Protein AF-H9FMH3-F1 (afdb_monomer_lite)

Secondary structure (DSSP, 8-state):
-------------------SHHHHHHHHHTT-TT-SS----PPPEEEEEEE--TTSPPEEEEEEEEESEEEEEEGGGTEEPPPB-----HHHHHHHHHHHHHS----S---SSHHHH-

pLDDT: mean 85.51, std 17.68, range [36.44, 98.69]

Foldseek 3Di:
DDDDDDDDPPPPPPPPPQVDPVSVVVVVVVPPPVPPPDDDDQDKDWDWDFDDDVPDDTDTDTAWIDRCFIWGQDPVRPDIDDTDHDDDDPVVVVVVVVCVVPHDDDPPDDDDDPVSVD

Sequence (118 aa):
RRKDKESDKEDGRESPSYDTPSQRVQFILGTEDDDEEHIPHDLFTEMDELCYRDGEEYEWKETARWLKFEEDVEDGGDRWSKPYVATLSLHSLFELRSCILNGTVMLDMRASTLDEIA

InterPro domains:
  IPR003020 Bicarbonate transporter, eukaryotic [PTHR11453] (36-118)
  IPR013769 Band 3 cytoplasmic domain [PF07565] (41-118)
  IPR016152 Phosphotransferase/anion transporter [G3DSA:3.40.930.10] (38-118)
  IPR016152 Phosphotransferase/anion transporter [SSF55804] (42-118)

Structure (mmCIF, N/CA/C/O backbone):
data_AF-H9FMH3-F1
#
_entry.id   AF-H9FMH3-F1
#
loop_
_atom_site.group_PDB
_atom_site.id
_atom_site.type_symbol
_atom_site.label_atom_id
_atom_site.label_alt_id
_atom_site.label_comp_id
_atom_site.label_asym_id
_atom_site.label_entity_id
_atom_site.label_seq_id
_atom_site.pdbx_PDB_ins_code
_atom_site.Cartn_x
_atom_site.Cartn_y
_atom_site.Cartn_z
_atom_site.occupancy
_atom_site.B_iso_or_equiv
_atom_site.auth_seq_id
_atom_site.auth_comp_id
_atom_site.auth_asym_id
_atom_site.auth_atom_id
_atom_site.pdbx_PDB_model_num
ATOM 1 N N . ARG A 1 1 ? 22.662 4.965 -65.684 1.00 41.94 1 ARG A N 1
ATOM 2 C CA . ARG A 1 1 ? 23.238 4.544 -64.382 1.00 41.94 1 ARG A CA 1
ATOM 3 C C . ARG A 1 1 ? 22.452 5.300 -63.307 1.00 41.94 1 ARG A C 1
ATOM 5 O O . ARG A 1 1 ? 22.782 6.443 -63.068 1.00 41.94 1 ARG A O 1
ATOM 12 N N . ARG A 1 2 ? 21.237 4.895 -62.905 1.00 45.50 2 ARG A N 1
ATOM 13 C CA . ARG A 1 2 ? 20.925 3.852 -61.900 1.00 45.50 2 ARG A CA 1
ATOM 14 C C . ARG A 1 2 ? 22.020 3.699 -60.844 1.00 45.50 2 ARG A C 1
ATOM 16 O O . ARG A 1 2 ? 23.033 3.079 -61.159 1.00 45.50 2 ARG A O 1
ATOM 23 N N . LYS A 1 3 ? 21.766 4.206 -59.634 1.00 42.53 3 LYS A N 1
ATOM 24 C CA . LYS A 1 3 ? 21.717 3.370 -58.428 1.00 42.53 3 LYS A CA 1
ATOM 25 C C . LYS A 1 3 ? 20.986 4.100 -57.291 1.00 42.53 3 LYS A C 1
ATOM 27 O O . LYS A 1 3 ? 21.480 5.103 -56.793 1.00 42.53 3 LYS A O 1
ATOM 32 N N . ASP A 1 4 ? 19.821 3.568 -56.942 1.00 47.16 4 ASP A N 1
ATOM 33 C CA . ASP A 1 4 ? 19.174 3.688 -55.636 1.00 47.16 4 ASP A CA 1
ATOM 34 C C . ASP A 1 4 ? 20.099 3.196 -54.510 1.00 47.16 4 ASP A C 1
ATOM 36 O O . ASP A 1 4 ? 20.878 2.260 -54.725 1.00 47.16 4 ASP A O 1
ATOM 40 N N . LYS A 1 5 ? 19.989 3.814 -53.330 1.00 45.19 5 LYS A N 1
ATOM 41 C CA . LYS A 1 5 ? 20.283 3.287 -51.980 1.00 45.19 5 LYS A CA 1
ATOM 42 C C . LYS A 1 5 ? 20.237 4.480 -51.024 1.00 45.19 5 LYS A C 1
ATOM 44 O O . LYS A 1 5 ? 20.856 5.491 -51.320 1.00 45.19 5 LYS A O 1
ATOM 49 N N . GLU A 1 6 ? 19.617 4.461 -49.865 1.00 36.44 6 GLU A N 1
ATOM 50 C CA . GLU A 1 6 ? 18.699 3.564 -49.170 1.00 36.44 6 GLU A CA 1
ATOM 51 C C . GLU A 1 6 ? 18.305 4.406 -47.946 1.00 36.44 6 GLU A C 1
ATOM 53 O O . GLU A 1 6 ? 19.099 5.210 -47.453 1.00 36.44 6 GLU A O 1
ATOM 58 N N . SER A 1 7 ? 17.057 4.311 -47.521 1.00 47.88 7 SER A N 1
ATOM 59 C CA . SER A 1 7 ? 16.534 5.031 -46.371 1.00 47.88 7 SER A CA 1
ATOM 60 C C . SER A 1 7 ? 17.101 4.455 -45.072 1.00 47.88 7 SER A C 1
ATOM 62 O O . SER A 1 7 ? 16.528 3.503 -44.550 1.00 47.88 7 SER A O 1
ATOM 64 N N . ASP A 1 8 ? 18.150 5.055 -44.521 1.00 39.19 8 ASP A N 1
ATOM 65 C CA . ASP A 1 8 ? 18.463 4.888 -43.101 1.00 39.19 8 ASP A CA 1
ATOM 66 C C . ASP A 1 8 ? 17.730 5.985 -42.331 1.00 39.19 8 ASP A C 1
ATOM 68 O O . ASP A 1 8 ? 18.220 7.093 -42.114 1.00 39.19 8 AS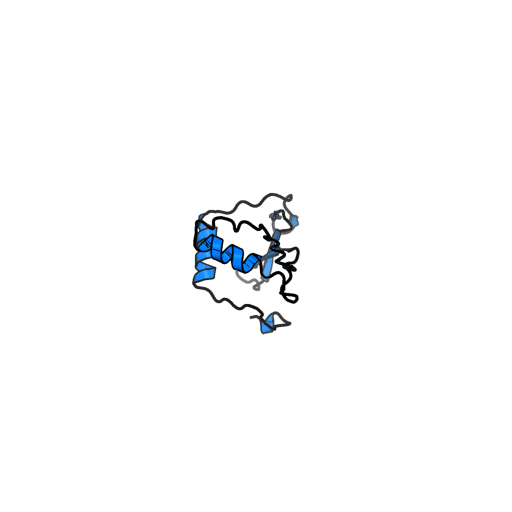P A O 1
ATOM 72 N N . LYS A 1 9 ? 16.482 5.678 -41.962 1.00 43.84 9 LYS A N 1
ATOM 73 C CA . LYS A 1 9 ? 15.878 6.303 -40.789 1.00 43.84 9 LYS A CA 1
ATOM 74 C C . LYS A 1 9 ? 16.669 5.777 -39.593 1.00 43.84 9 LYS A C 1
ATOM 76 O O . LYS A 1 9 ? 16.345 4.716 -39.071 1.00 43.84 9 LYS A O 1
ATOM 81 N N . GLU A 1 10 ? 17.717 6.494 -39.198 1.00 43.34 10 GLU A N 1
ATOM 82 C CA . GLU A 1 10 ? 18.199 6.422 -37.822 1.00 43.34 10 GLU A CA 1
ATOM 83 C C . GLU A 1 10 ? 17.024 6.847 -36.938 1.00 43.34 10 GLU A C 1
ATOM 85 O O . GLU A 1 10 ? 16.709 8.032 -36.812 1.00 43.34 10 GLU A O 1
ATOM 90 N N . ASP A 1 11 ? 16.314 5.866 -36.382 1.00 45.12 11 ASP A N 1
ATOM 91 C CA . ASP A 1 11 ? 15.464 6.089 -35.222 1.00 45.12 11 ASP A CA 1
ATOM 92 C C . ASP A 1 11 ? 16.424 6.404 -34.070 1.00 45.12 11 ASP A C 1
ATOM 94 O O . ASP A 1 11 ? 16.930 5.518 -33.383 1.00 45.12 11 ASP A O 1
ATOM 98 N N . GLY A 1 12 ? 16.788 7.685 -33.969 1.00 48.69 12 GLY A N 1
ATOM 99 C CA . GLY A 1 12 ? 17.704 8.263 -32.990 1.00 48.69 12 GLY A CA 1
ATOM 100 C C . GLY A 1 12 ? 17.129 8.255 -31.577 1.00 48.69 12 GLY A C 1
ATOM 101 O O . GLY A 1 12 ? 17.133 9.276 -30.894 1.00 48.69 12 GLY A O 1
ATOM 102 N N . ARG A 1 13 ? 16.632 7.104 -31.124 1.00 50.56 13 ARG A N 1
ATOM 103 C CA . ARG A 1 13 ? 16.444 6.830 -29.706 1.00 50.56 13 ARG A CA 1
ATOM 104 C C . ARG A 1 13 ? 17.809 6.432 -29.166 1.00 50.56 13 ARG A C 1
ATOM 106 O O . ARG A 1 13 ? 18.140 5.250 -29.097 1.00 50.56 13 ARG A O 1
ATOM 113 N N . GLU A 1 14 ? 18.630 7.429 -28.838 1.00 49.72 14 GLU A N 1
ATOM 114 C CA . GLU A 1 14 ? 19.778 7.214 -27.957 1.00 49.72 14 GLU A CA 1
ATOM 115 C C . GLU A 1 14 ? 19.271 6.422 -26.750 1.00 49.72 14 GLU A C 1
ATOM 117 O O . GLU A 1 14 ? 18.441 6.906 -25.980 1.00 49.72 14 GLU A O 1
ATOM 122 N N . SER A 1 15 ? 19.696 5.164 -26.632 1.00 54.72 15 SER A N 1
ATOM 123 C CA . SER A 1 15 ? 19.395 4.377 -25.445 1.00 54.72 15 SER A CA 1
ATOM 124 C C . SER A 1 15 ? 20.086 5.071 -24.266 1.00 54.72 15 SER A C 1
ATOM 126 O O . SER A 1 15 ? 21.299 5.287 -24.355 1.00 54.72 15 SER A O 1
ATOM 128 N N . PRO A 1 16 ? 19.366 5.449 -23.193 1.00 60.22 16 PRO A N 1
ATOM 129 C CA . PRO A 1 16 ? 19.975 5.963 -21.973 1.00 60.22 16 PRO A CA 1
ATOM 130 C C . PRO A 1 16 ? 21.187 5.116 -21.569 1.00 60.22 16 PRO A C 1
ATOM 132 O O . PRO A 1 16 ? 21.143 3.887 -21.682 1.00 60.22 16 PRO A O 1
ATOM 135 N N . SER A 1 17 ? 22.270 5.729 -21.074 1.00 67.19 17 SER A N 1
ATOM 136 C CA . SER A 1 17 ? 23.330 4.938 -20.444 1.00 67.19 17 SER A CA 1
ATOM 137 C C . SER A 1 17 ? 22.754 4.317 -19.168 1.00 67.19 17 SER A C 1
ATOM 139 O O . SER A 1 17 ? 22.590 4.962 -18.136 1.00 67.19 17 SER A O 1
ATOM 141 N N . TYR A 1 18 ? 22.325 3.057 -19.254 1.00 65.50 18 TYR A N 1
ATOM 142 C CA . TYR A 1 18 ? 21.875 2.312 -18.083 1.00 65.50 18 TYR A CA 1
ATOM 143 C C . TYR A 1 18 ? 23.111 1.948 -17.266 1.00 65.50 18 TYR A C 1
ATOM 145 O O . TYR A 1 18 ? 23.736 0.905 -17.483 1.00 65.50 18 TYR A O 1
ATOM 153 N N . ASP A 1 19 ? 23.478 2.840 -16.352 1.00 76.50 19 ASP A N 1
ATOM 154 C CA . ASP A 1 19 ? 24.723 2.754 -15.590 1.00 76.50 19 ASP A CA 1
ATOM 155 C C . ASP A 1 19 ? 24.715 1.595 -14.577 1.00 76.50 19 ASP A C 1
ATOM 157 O O . ASP A 1 19 ? 25.770 1.159 -14.114 1.00 76.50 19 ASP A O 1
ATOM 161 N N . THR A 1 20 ? 23.541 1.026 -14.270 1.00 90.38 20 THR A N 1
ATOM 162 C CA . THR A 1 20 ? 23.405 -0.138 -13.382 1.00 90.38 20 THR A CA 1
ATOM 163 C C . THR A 1 20 ? 22.570 -1.272 -13.991 1.00 90.38 20 THR A C 1
ATOM 165 O O . THR A 1 20 ? 21.614 -1.019 -14.733 1.00 90.38 20 THR A O 1
ATOM 168 N N . PRO A 1 21 ? 22.856 -2.545 -13.644 1.00 90.06 21 PRO A N 1
ATOM 169 C CA . PRO A 1 21 ? 22.020 -3.676 -14.050 1.00 90.06 21 PRO A CA 1
ATOM 170 C C . PRO A 1 21 ? 20.540 -3.517 -13.669 1.00 90.06 21 PRO A C 1
ATOM 172 O O . PRO A 1 21 ? 19.672 -3.888 -14.452 1.00 90.06 21 PRO A O 1
ATOM 175 N N . SER A 1 22 ? 20.241 -2.916 -12.513 1.00 89.69 22 SER A N 1
ATOM 176 C CA . SER A 1 22 ? 18.867 -2.658 -12.060 1.00 89.69 22 SER A CA 1
ATOM 177 C C . SER A 1 22 ? 18.114 -1.677 -12.960 1.00 89.69 22 SER A C 1
ATOM 179 O O . SER A 1 22 ? 16.964 -1.933 -13.301 1.00 89.69 22 SER A O 1
ATOM 181 N N . GLN A 1 23 ? 18.763 -0.595 -13.406 1.00 88.94 23 GLN A N 1
ATOM 182 C CA . GLN A 1 23 ? 18.150 0.357 -14.344 1.00 88.94 23 GLN A CA 1
ATOM 183 C C . GLN A 1 23 ? 17.894 -0.282 -15.710 1.00 88.94 23 GLN A C 1
ATOM 185 O O . GLN A 1 23 ? 16.901 0.025 -16.363 1.00 88.94 23 GLN A O 1
ATOM 190 N N . ARG A 1 24 ? 18.771 -1.199 -16.135 1.00 89.00 24 ARG A N 1
ATOM 191 C CA . ARG A 1 24 ? 18.593 -1.924 -17.394 1.00 89.00 24 ARG A CA 1
ATOM 192 C C . ARG A 1 24 ? 17.362 -2.831 -17.358 1.00 89.00 24 ARG A C 1
ATOM 194 O O . ARG A 1 24 ? 16.604 -2.841 -18.317 1.00 89.00 24 ARG A O 1
ATOM 201 N N . VAL A 1 25 ? 17.152 -3.562 -16.261 1.00 90.62 25 VAL A N 1
ATOM 202 C CA . VAL A 1 25 ? 15.946 -4.391 -16.079 1.00 90.62 25 VAL A CA 1
ATOM 203 C C . VAL A 1 25 ? 14.692 -3.520 -16.052 1.00 90.62 25 VAL A C 1
ATOM 205 O O . VAL A 1 25 ? 13.734 -3.828 -16.748 1.00 90.62 25 VAL A O 1
ATOM 208 N N . GLN A 1 26 ? 14.722 -2.405 -15.316 1.00 87.75 26 GLN A N 1
ATOM 209 C CA . GLN A 1 26 ? 13.600 -1.465 -15.264 1.00 87.75 26 GLN A CA 1
ATOM 210 C C . GLN A 1 26 ? 13.216 -0.943 -16.653 1.00 87.75 26 GLN A C 1
ATOM 212 O O . GLN A 1 26 ? 12.036 -0.823 -16.957 1.00 87.75 26 GLN A O 1
ATOM 217 N N . PHE A 1 27 ? 14.204 -0.647 -17.499 1.00 87.38 27 PHE A N 1
ATOM 218 C CA . PHE A 1 27 ? 13.935 -0.208 -18.862 1.00 87.38 27 PHE A CA 1
ATOM 219 C C . PHE A 1 27 ? 13.273 -1.290 -19.711 1.00 87.38 27 PHE A C 1
ATOM 221 O O . PHE A 1 27 ? 12.301 -0.999 -20.397 1.00 87.38 27 PHE A O 1
ATOM 228 N N . ILE A 1 28 ? 13.780 -2.524 -19.649 1.00 87.56 28 ILE A N 1
ATOM 229 C CA . ILE A 1 28 ? 13.201 -3.642 -20.403 1.00 87.56 28 ILE A CA 1
ATOM 230 C C . ILE A 1 28 ? 11.722 -3.800 -20.029 1.00 87.56 28 ILE A C 1
ATOM 232 O O . ILE A 1 28 ? 10.881 -3.769 -20.915 1.00 87.56 28 ILE A O 1
ATOM 236 N N . LEU A 1 29 ? 11.404 -3.831 -18.730 1.00 87.62 29 LEU A N 1
ATOM 237 C CA . LEU A 1 29 ? 10.024 -3.955 -18.241 1.00 87.62 29 LEU A CA 1
ATOM 238 C C . LEU A 1 29 ? 9.129 -2.760 -18.609 1.00 87.62 29 LEU A C 1
ATOM 240 O O . LEU A 1 29 ? 7.929 -2.916 -18.772 1.00 87.62 29 LEU A O 1
ATOM 244 N N . GLY A 1 30 ? 9.690 -1.553 -18.711 1.00 79.75 30 GLY A N 1
ATOM 245 C CA . GLY A 1 30 ? 8.930 -0.333 -19.003 1.00 79.75 30 GLY A CA 1
ATOM 246 C C . GLY A 1 30 ? 8.721 -0.034 -20.490 1.00 79.75 30 GLY A C 1
ATOM 247 O O . GLY A 1 30 ? 8.205 1.035 -20.797 1.00 79.75 30 GLY A O 1
ATOM 248 N N . THR A 1 31 ? 9.176 -0.905 -21.397 1.00 76.62 31 THR A N 1
ATOM 249 C CA . THR A 1 31 ? 9.084 -0.707 -22.860 1.00 76.62 31 THR A CA 1
ATOM 250 C C . THR A 1 31 ? 8.289 -1.790 -23.583 1.00 76.62 31 THR A C 1
ATOM 252 O O . THR A 1 31 ? 8.233 -1.789 -24.813 1.00 76.62 31 THR A O 1
ATOM 255 N N . GLU A 1 32 ? 7.657 -2.703 -22.843 1.00 68.88 32 GLU A N 1
ATOM 256 C CA . GLU A 1 32 ? 6.739 -3.710 -23.383 1.00 68.88 32 GLU A CA 1
ATOM 257 C C . GLU A 1 32 ? 5.377 -3.060 -23.708 1.00 68.88 32 GLU A C 1
ATOM 259 O O . GLU A 1 32 ? 4.349 -3.386 -23.129 1.00 68.88 32 GLU A O 1
ATOM 264 N N . ASP A 1 33 ? 5.381 -2.101 -24.643 1.00 64.06 33 ASP A N 1
ATOM 265 C CA . ASP A 1 33 ? 4.204 -1.317 -25.065 1.00 64.06 33 ASP A CA 1
ATOM 266 C C . ASP A 1 33 ? 3.164 -2.149 -25.854 1.00 64.06 33 ASP A C 1
ATOM 268 O O . ASP A 1 33 ? 2.070 -1.661 -26.139 1.00 64.06 33 ASP A O 1
ATOM 272 N N . ASP A 1 34 ? 3.504 -3.389 -26.222 1.00 69.31 34 ASP A N 1
ATOM 273 C CA . ASP A 1 34 ? 2.659 -4.301 -27.006 1.00 69.31 34 ASP A 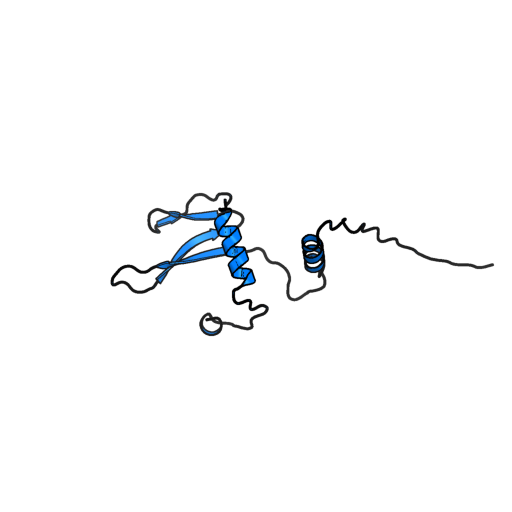CA 1
ATOM 274 C C . ASP A 1 34 ? 1.792 -5.231 -26.125 1.00 69.31 34 ASP A C 1
ATOM 276 O O . ASP A 1 34 ? 1.062 -6.075 -26.652 1.00 69.31 34 ASP A O 1
ATOM 280 N N . ASP A 1 35 ? 1.865 -5.111 -24.794 1.00 81.25 35 ASP A N 1
ATOM 281 C CA . ASP A 1 35 ? 1.022 -5.888 -23.884 1.00 81.25 35 ASP A CA 1
ATOM 282 C C . ASP A 1 35 ? -0.380 -5.269 -23.758 1.00 81.25 35 ASP A C 1
ATOM 284 O O . ASP A 1 35 ? -0.644 -4.383 -22.942 1.00 81.25 35 ASP A O 1
ATOM 288 N N . GLU A 1 36 ? -1.298 -5.738 -24.605 1.00 82.88 36 GLU A N 1
ATOM 289 C CA . GLU A 1 36 ? -2.695 -5.291 -24.609 1.00 82.88 36 GLU A CA 1
ATOM 290 C C . GLU A 1 36 ? -3.484 -5.743 -23.361 1.00 82.88 36 GLU A C 1
ATOM 292 O O . GLU A 1 36 ? -4.555 -5.191 -23.093 1.00 82.88 36 GLU A O 1
ATOM 297 N N . GLU A 1 37 ? -2.988 -6.731 -22.602 1.00 85.12 37 GLU A N 1
ATOM 298 C CA . GLU A 1 37 ? -3.647 -7.267 -21.401 1.00 85.12 37 GLU A CA 1
ATOM 299 C C . GLU A 1 37 ? -3.182 -6.545 -20.123 1.00 85.12 37 GLU A C 1
ATOM 301 O O . GLU A 1 37 ? -4.006 -6.258 -19.253 1.00 85.12 37 GLU A O 1
ATOM 306 N N . HIS A 1 38 ? -1.902 -6.167 -20.028 1.00 88.62 38 HIS A N 1
ATOM 307 C CA . HIS A 1 38 ? -1.290 -5.618 -18.808 1.00 88.62 38 HIS A CA 1
ATOM 308 C C . HIS A 1 38 ? -1.052 -4.101 -18.866 1.00 88.62 38 HIS A C 1
ATOM 310 O O . HIS A 1 38 ? 0.032 -3.594 -18.565 1.00 88.62 38 HIS A O 1
ATOM 316 N N . ILE A 1 39 ? -2.097 -3.345 -19.207 1.00 89.62 39 ILE A N 1
ATOM 317 C CA . ILE A 1 39 ? -2.047 -1.877 -19.236 1.00 89.62 39 ILE A CA 1
ATOM 318 C C . ILE A 1 39 ? -2.100 -1.319 -17.798 1.00 89.62 39 ILE A C 1
ATOM 320 O O . ILE A 1 39 ? -3.031 -1.633 -17.054 1.00 89.62 39 ILE A O 1
ATOM 324 N N . PRO A 1 40 ? -1.162 -0.444 -17.380 1.00 90.38 40 PRO A N 1
ATOM 325 C CA . PRO A 1 40 ? -1.212 0.172 -16.056 1.00 90.38 40 PRO A CA 1
ATOM 326 C C . PRO A 1 40 ? -2.470 1.027 -15.846 1.00 90.38 40 PRO A C 1
ATOM 328 O O . PRO A 1 40 ? -2.852 1.826 -16.704 1.00 90.38 40 PRO A O 1
ATOM 331 N N . HIS A 1 41 ? -3.068 0.926 -14.658 1.00 92.88 41 HIS A N 1
ATOM 332 C CA . HIS A 1 41 ? -4.235 1.711 -14.253 1.00 92.88 41 HIS A CA 1
ATOM 333 C C . HIS A 1 41 ? -3.898 2.688 -13.120 1.00 92.88 41 HIS A C 1
ATOM 335 O O . HIS A 1 41 ? -2.953 2.482 -12.357 1.00 92.88 41 HIS A O 1
ATOM 341 N N . ASP A 1 42 ? -4.699 3.748 -12.980 1.00 96.44 42 ASP A N 1
ATOM 342 C CA . ASP A 1 42 ? -4.677 4.551 -11.759 1.00 96.44 42 ASP A CA 1
ATOM 343 C C . ASP A 1 42 ? -5.124 3.695 -10.568 1.00 96.44 42 ASP A C 1
ATOM 345 O O . ASP A 1 42 ? -6.123 2.978 -10.638 1.00 96.44 42 ASP A O 1
ATOM 349 N N . LEU A 1 43 ? -4.377 3.791 -9.470 1.00 97.19 43 LEU A N 1
ATOM 350 C CA . LEU A 1 43 ? -4.597 2.989 -8.274 1.00 97.19 43 LEU A CA 1
ATOM 351 C C . LEU A 1 43 ? -5.266 3.811 -7.174 1.00 97.19 43 LEU A C 1
ATOM 353 O O . LEU A 1 43 ? -4.835 4.923 -6.855 1.00 97.19 43 LEU A O 1
ATOM 357 N N . PHE A 1 44 ? -6.283 3.204 -6.576 1.00 98.12 44 PHE A N 1
ATOM 358 C CA . PHE A 1 44 ? -6.683 3.446 -5.198 1.00 98.12 44 PHE A CA 1
ATOM 359 C C . PHE A 1 44 ? -6.072 2.327 -4.351 1.00 98.12 44 PHE A C 1
ATOM 361 O O . PHE A 1 44 ? -6.080 1.167 -4.767 1.00 98.12 44 PHE A O 1
ATOM 368 N N . THR A 1 45 ? -5.504 2.666 -3.201 1.00 98.50 45 THR A N 1
ATOM 369 C CA . THR A 1 45 ? -4.917 1.685 -2.281 1.00 98.50 45 THR A CA 1
ATOM 370 C C . THR A 1 45 ? -5.516 1.881 -0.901 1.00 98.50 45 THR A C 1
ATOM 372 O O . THR A 1 45 ? -5.562 3.006 -0.417 1.00 98.50 45 THR A O 1
ATOM 375 N N . GLU A 1 46 ? -5.949 0.791 -0.285 1.00 98.38 46 GLU A N 1
ATOM 376 C CA . GLU A 1 46 ? -6.533 0.731 1.054 1.00 98.38 46 GLU A CA 1
ATOM 377 C C . GLU 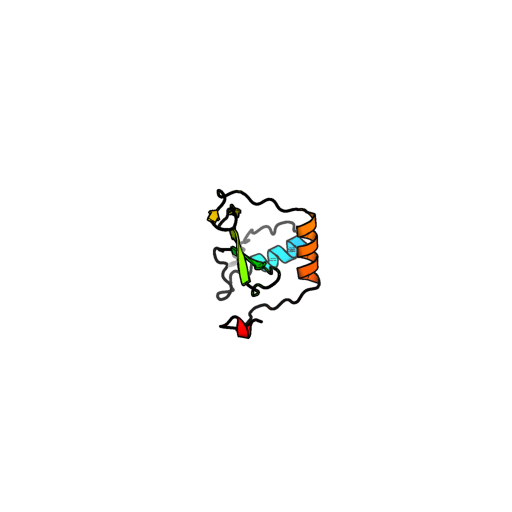A 1 46 ? -5.665 -0.191 1.910 1.00 98.38 46 GLU A C 1
ATOM 379 O O . GLU A 1 46 ? -5.141 -1.192 1.409 1.00 98.38 46 GLU A O 1
ATOM 384 N N . MET A 1 47 ? -5.458 0.177 3.170 1.00 97.88 47 MET A N 1
ATOM 385 C CA . MET A 1 47 ? -4.723 -0.622 4.140 1.00 97.88 47 MET A CA 1
ATOM 386 C C . MET A 1 47 ? -5.657 -1.004 5.278 1.00 97.88 47 MET A C 1
ATOM 388 O O . MET A 1 47 ? -6.132 -0.137 6.011 1.00 97.88 47 MET A O 1
ATOM 392 N N . ASP A 1 48 ? -5.846 -2.312 5.430 1.00 96.25 48 ASP A N 1
ATOM 393 C CA . ASP A 1 48 ? -6.580 -2.909 6.535 1.00 96.25 48 ASP A CA 1
ATOM 394 C C . ASP A 1 48 ? -5.627 -3.601 7.508 1.00 96.25 48 ASP A C 1
ATOM 396 O O . ASP A 1 48 ? -4.693 -4.305 7.110 1.00 96.25 48 ASP A O 1
ATOM 400 N N . GLU A 1 49 ? -5.914 -3.475 8.799 1.00 95.06 49 GLU A N 1
ATOM 401 C CA . GLU A 1 49 ? -5.222 -4.198 9.860 1.00 95.06 49 GLU A CA 1
ATOM 402 C C . GLU A 1 49 ? -6.188 -5.118 10.609 1.00 95.06 49 GLU A C 1
ATOM 404 O O . GLU A 1 49 ? -7.289 -4.726 11.010 1.00 95.06 49 GLU A O 1
ATOM 409 N N . LEU A 1 50 ? -5.763 -6.367 10.825 1.00 93.12 50 LEU A N 1
ATOM 410 C CA . LEU A 1 50 ? -6.536 -7.341 11.587 1.00 93.12 50 LEU A CA 1
ATOM 411 C C . LEU A 1 50 ? -6.461 -7.006 13.081 1.00 93.12 50 LEU A C 1
ATOM 413 O O . LEU A 1 50 ? -5.418 -7.163 13.721 1.00 93.12 50 LEU A O 1
ATOM 417 N N . CYS A 1 51 ? -7.581 -6.574 13.649 1.00 86.25 51 CYS A N 1
ATOM 418 C CA . CYS A 1 51 ? -7.685 -6.208 15.053 1.00 86.25 51 CYS A CA 1
ATOM 419 C C . CYS A 1 51 ? -8.200 -7.376 15.904 1.00 86.25 51 CYS A C 1
ATOM 421 O O . CYS A 1 51 ? -9.123 -8.092 15.518 1.00 86.25 51 CYS A O 1
ATOM 423 N N . TYR A 1 52 ? -7.634 -7.521 17.105 1.00 82.38 52 TYR A N 1
ATOM 424 C CA . TYR A 1 52 ? -8.129 -8.424 18.145 1.00 82.38 52 TYR A CA 1
ATOM 425 C C . TYR A 1 52 ? -8.074 -7.728 19.510 1.00 82.38 52 TYR A C 1
ATOM 427 O O . TYR A 1 52 ? -7.012 -7.270 19.937 1.00 82.38 52 TYR A O 1
ATOM 435 N N . ARG A 1 53 ? -9.214 -7.656 20.205 1.00 74.00 53 ARG A N 1
ATOM 436 C CA . ARG A 1 53 ? -9.291 -7.299 21.631 1.00 74.00 53 ARG A CA 1
ATOM 437 C C . ARG A 1 53 ? -9.786 -8.507 22.409 1.00 74.00 53 ARG A C 1
ATOM 439 O O . ARG A 1 53 ? -10.616 -9.259 21.913 1.00 74.00 53 ARG A O 1
ATOM 446 N N . ASP A 1 54 ? -9.279 -8.684 23.626 1.00 73.06 54 ASP A N 1
ATOM 447 C CA . ASP A 1 54 ? -9.600 -9.837 24.471 1.00 73.06 54 ASP A CA 1
ATOM 448 C C . ASP A 1 54 ? -11.118 -10.062 24.594 1.00 73.06 54 ASP A C 1
ATOM 450 O O . ASP A 1 54 ? -11.820 -9.310 25.271 1.00 73.06 54 ASP A O 1
ATOM 454 N N . GLY A 1 55 ? -11.604 -11.133 23.957 1.00 70.69 55 GLY A N 1
ATOM 455 C CA . GLY A 1 55 ? -13.011 -11.542 23.973 1.00 70.69 55 GLY A CA 1
ATOM 456 C C . GLY A 1 55 ? -13.869 -11.050 22.800 1.00 70.69 55 GLY A C 1
ATOM 457 O O . GLY A 1 55 ? -15.049 -11.395 22.769 1.00 70.69 55 GLY A O 1
ATOM 458 N N . GLU A 1 56 ? -13.311 -10.294 21.851 1.00 76.19 56 GLU A N 1
ATOM 459 C CA . GLU A 1 56 ? -13.979 -9.872 20.610 1.00 76.19 56 GLU A CA 1
ATOM 460 C C . GLU A 1 56 ? -13.603 -10.780 19.423 1.00 76.19 56 GLU A C 1
ATOM 462 O O . GLU A 1 56 ? -12.605 -11.507 19.455 1.00 76.19 56 GLU A O 1
ATOM 467 N N . GLU A 1 57 ? -14.435 -10.771 18.378 1.00 83.81 57 GLU A N 1
ATOM 468 C CA . GLU A 1 57 ? -14.147 -11.468 17.121 1.00 83.81 57 GLU A CA 1
ATOM 469 C C . GLU A 1 57 ? -13.024 -10.757 16.349 1.00 83.81 57 GLU A C 1
ATOM 471 O O . GLU A 1 57 ? -12.817 -9.552 16.486 1.00 83.81 57 GLU A O 1
ATOM 476 N N . TYR A 1 58 ? -12.282 -11.517 15.539 1.00 89.50 58 TYR A N 1
ATOM 477 C CA . TYR A 1 58 ? -11.291 -10.948 14.631 1.00 89.50 58 TYR A CA 1
ATOM 478 C C . TYR A 1 58 ? -11.996 -10.148 13.539 1.00 89.50 58 TYR A C 1
ATOM 480 O O . TYR A 1 58 ? -12.818 -10.699 12.806 1.00 89.50 58 TYR A O 1
ATOM 488 N N . GLU A 1 59 ? -11.633 -8.878 13.398 1.00 91.38 59 GLU A N 1
ATOM 489 C CA . GLU A 1 59 ? -12.172 -8.014 12.352 1.00 91.38 59 GLU A CA 1
ATOM 490 C C . GLU A 1 59 ? -11.061 -7.220 11.664 1.00 91.38 59 GLU A C 1
ATOM 492 O O . GLU A 1 59 ? -10.129 -6.727 12.308 1.00 91.38 59 GLU A O 1
ATOM 497 N N . TRP A 1 60 ? -11.156 -7.121 10.339 1.00 93.31 60 TRP A N 1
ATOM 498 C CA . TRP A 1 60 ? -10.330 -6.220 9.544 1.00 93.31 60 TRP A CA 1
ATOM 499 C C . TRP A 1 60 ? -10.863 -4.802 9.697 1.00 93.31 60 TRP A C 1
ATOM 501 O O . TRP A 1 60 ? -12.070 -4.577 9.583 1.00 93.31 60 TRP A O 1
ATOM 511 N N . LYS A 1 61 ? -9.965 -3.862 9.984 1.00 92.81 61 LYS A N 1
ATOM 512 C CA . LYS A 1 61 ? -10.291 -2.440 10.072 1.00 92.81 61 LYS A CA 1
ATOM 513 C C . LYS A 1 61 ? -9.422 -1.659 9.118 1.00 92.81 61 LYS A C 1
ATOM 515 O O . LYS A 1 61 ? -8.201 -1.769 9.204 1.00 92.81 61 LYS A O 1
ATOM 520 N N . GLU A 1 62 ? -10.063 -0.823 8.318 1.00 95.75 62 GLU A N 1
ATOM 521 C CA . GLU A 1 62 ? -9.384 0.185 7.515 1.00 95.75 62 GLU A CA 1
ATOM 522 C C . GLU A 1 62 ? -8.605 1.123 8.448 1.00 95.75 62 GLU A C 1
ATOM 524 O O . GLU A 1 62 ? -9.147 1.629 9.439 1.00 95.75 62 GLU A O 1
ATOM 529 N N . THR A 1 63 ? -7.318 1.323 8.160 1.00 96.62 63 THR A N 1
ATOM 530 C CA . THR A 1 63 ? -6.434 2.212 8.929 1.00 96.62 63 THR A CA 1
ATOM 531 C C . THR A 1 63 ? -5.870 3.353 8.093 1.00 96.62 63 THR A C 1
ATOM 533 O O . THR A 1 63 ? -5.620 4.425 8.648 1.00 96.62 63 THR A O 1
ATOM 536 N N . ALA A 1 64 ? -5.728 3.175 6.776 1.00 98.19 64 ALA A N 1
ATOM 537 C CA . ALA A 1 64 ? -5.253 4.217 5.868 1.00 98.19 64 ALA A CA 1
ATOM 538 C C . ALA A 1 64 ? -5.679 3.980 4.412 1.00 98.19 64 ALA A C 1
ATOM 540 O O . ALA A 1 64 ? -5.978 2.854 4.007 1.00 98.19 64 ALA A O 1
ATOM 541 N N . ARG A 1 65 ? -5.641 5.040 3.596 1.00 98.44 65 ARG A N 1
ATOM 542 C CA . ARG A 1 65 ? -5.901 4.969 2.151 1.00 98.44 65 ARG A CA 1
ATOM 543 C C . ARG A 1 65 ? -5.067 5.959 1.341 1.00 98.44 65 ARG A C 1
ATOM 545 O O . ARG A 1 65 ? -4.705 7.034 1.819 1.00 98.44 65 ARG A O 1
ATOM 552 N N . TRP A 1 66 ? -4.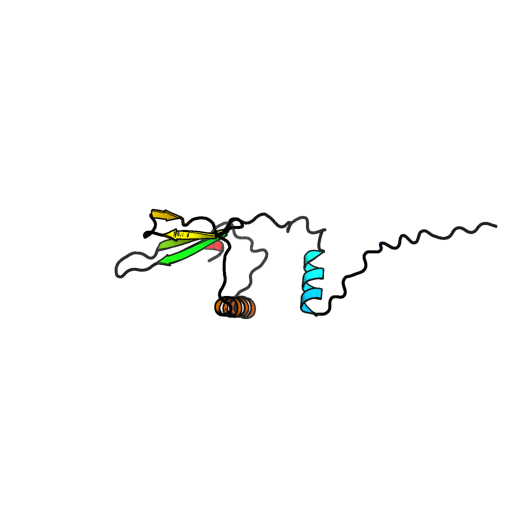829 5.627 0.071 1.00 98.62 66 TRP A N 1
ATOM 553 C CA . TRP A 1 66 ? -4.054 6.437 -0.865 1.00 98.62 66 TRP A CA 1
ATOM 554 C C . TRP A 1 66 ? -4.781 6.672 -2.188 1.00 98.62 66 TRP A C 1
ATOM 556 O O . TRP A 1 66 ? -5.166 5.742 -2.900 1.00 98.62 66 TRP A O 1
ATOM 566 N N . LEU A 1 67 ? -4.848 7.949 -2.570 1.00 97.62 67 LEU A N 1
ATOM 567 C CA . LEU A 1 67 ? -5.122 8.401 -3.934 1.00 97.62 67 LEU A CA 1
ATOM 568 C C . LEU A 1 67 ? -4.191 9.573 -4.258 1.00 97.62 67 LEU A C 1
ATOM 570 O O . LEU A 1 67 ? -4.544 10.743 -4.102 1.00 97.62 67 LEU A O 1
ATOM 574 N N . LYS A 1 68 ? -2.958 9.243 -4.663 1.00 97.12 68 LYS A N 1
ATOM 575 C CA . LYS A 1 68 ? -1.784 10.143 -4.761 1.00 97.12 68 LYS A CA 1
ATOM 576 C C . LYS A 1 68 ? -1.333 10.750 -3.415 1.00 97.12 68 LYS A C 1
ATOM 578 O O . LYS A 1 68 ? -0.132 10.890 -3.208 1.00 97.12 68 LYS A O 1
ATOM 583 N N . PHE A 1 69 ? -2.265 11.078 -2.525 1.00 98.44 69 PHE A N 1
ATOM 584 C CA . PHE A 1 69 ? -2.056 11.500 -1.140 1.00 98.44 69 PHE A CA 1
ATOM 585 C C . PHE A 1 69 ? -2.547 10.423 -0.174 1.00 98.44 69 PHE A C 1
ATOM 587 O O . PHE A 1 69 ? -3.425 9.643 -0.538 1.00 98.44 69 PHE A O 1
ATOM 594 N N . GLU A 1 70 ? -1.980 10.421 1.026 1.00 98.69 70 GLU A N 1
ATOM 595 C CA . GLU A 1 70 ? -2.321 9.551 2.152 1.00 98.69 70 GLU A CA 1
ATOM 596 C C . GLU A 1 70 ? -3.351 10.221 3.058 1.00 98.69 70 GLU A C 1
ATOM 598 O O . GLU A 1 70 ? -3.255 11.424 3.321 1.00 98.69 70 GLU A O 1
ATOM 603 N N . GLU A 1 71 ? -4.316 9.442 3.531 1.00 98.56 71 GLU A N 1
ATOM 604 C CA . GLU A 1 71 ? -5.229 9.788 4.617 1.00 98.56 71 GLU A CA 1
ATOM 605 C C . GLU A 1 71 ? -5.265 8.616 5.603 1.00 98.56 71 GLU A C 1
ATOM 607 O O . GLU A 1 71 ? -5.351 7.464 5.182 1.00 98.56 71 GLU A O 1
ATOM 612 N N . ASP A 1 72 ? -5.246 8.920 6.899 1.00 98.12 72 ASP A N 1
ATOM 613 C CA . ASP A 1 72 ? -5.266 7.931 7.982 1.00 98.12 72 ASP A CA 1
ATOM 614 C C . ASP A 1 72 ? -6.572 8.014 8.758 1.00 98.12 72 ASP A C 1
ATOM 616 O O . ASP A 1 72 ? -7.167 9.093 8.888 1.00 98.12 72 ASP A O 1
ATOM 620 N N . VAL A 1 73 ? -6.975 6.890 9.338 1.00 96.75 73 VAL A N 1
ATOM 621 C CA . VAL A 1 73 ? -8.063 6.846 10.307 1.00 96.75 73 VAL A CA 1
ATOM 622 C C . VAL A 1 73 ? -7.583 7.407 11.651 1.00 96.75 73 VAL A C 1
ATOM 624 O O . VAL A 1 73 ? -6.655 6.909 12.284 1.00 96.75 73 VAL A O 1
ATOM 627 N N . GLU A 1 74 ? -8.259 8.452 12.116 1.00 92.56 74 GLU A N 1
ATOM 628 C CA . GLU A 1 74 ? -8.043 9.139 13.387 1.00 92.56 74 GLU A CA 1
ATOM 629 C C . GLU A 1 74 ? -9.239 8.932 14.337 1.00 92.56 74 GLU A C 1
ATOM 631 O O . GLU A 1 74 ? -10.258 8.327 13.994 1.00 92.56 74 GLU A O 1
ATOM 636 N N . ASP A 1 75 ? -9.115 9.451 15.564 1.00 85.69 75 ASP A N 1
ATOM 637 C CA . ASP A 1 75 ? -10.200 9.548 16.552 1.00 85.69 75 ASP A CA 1
ATOM 638 C C . ASP A 1 75 ? -10.952 8.220 16.813 1.00 85.69 75 ASP A C 1
ATOM 640 O O . ASP A 1 75 ? -12.134 8.207 17.139 1.00 85.69 75 ASP A O 1
ATOM 644 N N . GLY A 1 76 ? -10.255 7.082 16.705 1.00 77.94 76 GLY A N 1
ATOM 645 C CA . GLY A 1 76 ? -10.820 5.758 16.982 1.00 77.94 76 GLY A CA 1
ATOM 646 C C . GLY A 1 76 ? -11.738 5.196 15.892 1.00 77.94 76 GLY A C 1
ATOM 647 O O . GLY A 1 76 ? -12.472 4.255 16.185 1.00 77.94 76 GLY A O 1
ATOM 648 N N . GLY A 1 77 ? -11.690 5.736 14.668 1.00 81.31 77 GLY A N 1
ATOM 649 C CA . GLY A 1 77 ? -12.499 5.264 13.534 1.00 81.31 77 GLY A CA 1
ATOM 650 C C . GLY A 1 77 ? -13.437 6.313 12.944 1.00 81.31 77 GLY A C 1
ATOM 651 O O . GLY A 1 77 ? -13.972 6.118 11.858 1.00 81.31 77 GLY A O 1
ATOM 652 N N . ASP A 1 78 ? -13.640 7.432 13.639 1.00 86.50 78 ASP A N 1
ATOM 653 C CA . ASP A 1 78 ? -14.712 8.377 13.308 1.00 86.50 78 ASP A CA 1
ATOM 654 C C . ASP A 1 78 ? -14.276 9.493 12.351 1.00 86.50 78 ASP A C 1
ATOM 656 O O . ASP A 1 78 ? -15.079 10.359 11.978 1.00 86.50 78 ASP A O 1
ATOM 660 N N . ARG A 1 79 ? -12.998 9.521 11.962 1.00 95.56 79 ARG A N 1
ATOM 661 C CA . ARG A 1 79 ? -12.448 10.634 11.199 1.00 95.56 79 ARG A CA 1
ATOM 662 C C . ARG A 1 79 ? -11.277 10.234 10.315 1.00 95.56 79 ARG A C 1
ATOM 664 O O . ARG A 1 79 ? -10.414 9.482 10.730 1.00 95.56 79 ARG A O 1
ATOM 671 N N . TRP A 1 80 ? -11.217 10.844 9.135 1.00 97.81 80 TRP A N 1
ATOM 672 C CA . TRP A 1 80 ? -10.032 10.847 8.282 1.00 97.81 80 TRP A CA 1
ATOM 673 C C . TRP A 1 80 ? -9.142 12.059 8.572 1.00 97.81 80 TRP A C 1
ATOM 675 O O . TRP A 1 80 ? -9.643 13.180 8.773 1.00 97.81 80 TRP A O 1
ATOM 685 N N . SER A 1 81 ? -7.828 11.845 8.552 1.00 98.06 81 SER A N 1
ATOM 686 C CA . SER A 1 81 ? -6.838 12.919 8.540 1.00 98.06 81 SER A CA 1
ATOM 687 C C . SER A 1 81 ? -6.976 13.778 7.269 1.00 98.06 81 SER A C 1
ATOM 689 O O . SER A 1 81 ? -7.755 13.490 6.359 1.00 98.06 81 SER A O 1
ATOM 691 N N . LYS A 1 82 ? -6.271 14.915 7.207 1.00 97.94 82 LYS A N 1
ATOM 692 C CA . LYS A 1 82 ? -6.209 15.693 5.957 1.00 97.94 82 LYS A CA 1
ATOM 693 C C . LYS A 1 82 ? -5.234 15.015 4.997 1.00 97.94 82 LYS A C 1
ATOM 695 O O . LYS A 1 82 ? -4.167 14.636 5.469 1.00 97.94 82 LYS A O 1
ATOM 700 N N . PRO A 1 83 ? -5.501 15.005 3.680 1.00 98.19 83 PRO A N 1
ATOM 701 C CA . PRO A 1 83 ? -4.605 14.384 2.717 1.00 98.19 83 PRO A CA 1
ATOM 702 C C . PRO A 1 83 ? -3.204 14.992 2.794 1.00 98.19 83 PRO A C 1
ATOM 704 O O . PRO A 1 83 ? -3.046 16.220 2.788 1.00 98.19 83 PRO A O 1
ATOM 707 N N . TYR A 1 84 ? -2.189 14.135 2.845 1.00 98.56 84 TYR A N 1
ATOM 708 C CA . TYR A 1 84 ? -0.790 14.542 2.932 1.00 98.56 84 TYR A CA 1
ATOM 709 C C . TYR A 1 84 ? 0.125 13.676 2.061 1.00 98.56 84 TYR A C 1
ATOM 711 O O . TYR A 1 84 ? -0.280 12.674 1.476 1.00 98.56 84 TYR A O 1
ATOM 719 N N . VAL A 1 85 ? 1.372 14.122 1.890 1.00 98.62 85 VAL A N 1
ATOM 720 C CA . VAL A 1 85 ? 2.383 13.353 1.155 1.00 98.62 85 VAL A CA 1
ATOM 721 C C . VAL A 1 85 ? 3.030 12.365 2.116 1.00 98.62 85 VAL A C 1
ATOM 723 O O . VAL A 1 85 ? 3.680 12.788 3.073 1.00 98.62 85 VAL A O 1
ATOM 726 N N . ALA A 1 86 ? 2.871 11.077 1.820 1.00 97.88 86 ALA A N 1
ATOM 727 C CA . ALA A 1 86 ? 3.431 9.967 2.576 1.00 97.88 86 ALA A CA 1
ATOM 728 C C . ALA A 1 86 ? 4.930 10.138 2.861 1.00 97.88 86 ALA A C 1
ATOM 730 O O . ALA A 1 86 ? 5.715 10.504 1.977 1.00 97.88 86 ALA A O 1
ATOM 731 N N . THR A 1 87 ? 5.353 9.788 4.074 1.00 98.12 87 THR A N 1
ATOM 732 C CA . THR A 1 87 ? 6.772 9.608 4.400 1.00 98.12 87 THR A CA 1
ATOM 733 C C . THR A 1 87 ? 6.991 8.214 4.952 1.00 98.12 87 THR A C 1
ATOM 735 O O . THR A 1 87 ? 6.365 7.833 5.934 1.00 98.12 87 THR A O 1
ATOM 738 N N . LEU A 1 88 ? 7.914 7.469 4.350 1.00 98.19 88 LEU A N 1
ATOM 739 C CA . LEU A 1 88 ? 8.207 6.097 4.749 1.00 98.19 88 LEU A CA 1
ATOM 740 C C . LEU A 1 88 ? 9.496 6.028 5.562 1.00 98.19 88 LEU A C 1
ATOM 742 O O . LEU A 1 88 ? 10.483 6.709 5.266 1.00 98.19 88 LEU A O 1
ATOM 746 N N . SER A 1 89 ? 9.511 5.154 6.566 1.00 98.25 89 SER A N 1
ATOM 747 C CA . SER A 1 89 ? 10.746 4.835 7.271 1.00 98.25 89 SER A CA 1
ATOM 748 C C . SER A 1 89 ? 11.685 4.034 6.358 1.00 98.25 89 SER A C 1
ATOM 750 O O . SER A 1 89 ? 11.260 3.142 5.625 1.00 98.25 89 SER A O 1
ATOM 752 N N . LEU A 1 90 ? 12.993 4.302 6.421 1.00 98.31 90 LEU A N 1
ATOM 753 C CA . LEU A 1 90 ? 13.967 3.504 5.665 1.00 98.31 90 LEU A CA 1
ATOM 754 C C . LEU A 1 90 ? 13.987 2.036 6.130 1.00 98.31 90 LEU A C 1
ATOM 756 O O . LEU A 1 90 ? 14.261 1.136 5.341 1.00 98.31 90 LEU A O 1
ATOM 760 N N . HIS A 1 91 ? 13.688 1.799 7.408 1.00 98.38 91 HIS A N 1
ATOM 761 C CA . HIS A 1 91 ? 13.624 0.459 7.980 1.00 98.38 91 HIS A CA 1
ATOM 762 C C . HIS A 1 91 ? 12.520 -0.380 7.326 1.00 98.38 91 HIS A C 1
ATOM 764 O O . HIS A 1 91 ? 12.821 -1.445 6.790 1.00 98.38 91 HIS A O 1
ATOM 770 N N . SER A 1 92 ? 11.293 0.148 7.266 1.00 98.12 92 SER A N 1
ATOM 771 C CA . SER A 1 92 ? 10.158 -0.541 6.643 1.00 98.12 92 SER A CA 1
ATOM 772 C C . SER A 1 92 ? 10.375 -0.797 5.148 1.00 98.12 92 SER A C 1
ATOM 774 O O . SER A 1 92 ? 9.973 -1.841 4.643 1.00 98.12 92 SER A O 1
ATOM 776 N N . LEU A 1 93 ? 11.092 0.080 4.430 1.00 98.44 93 LEU A N 1
ATOM 777 C CA . LEU A 1 93 ? 11.476 -0.173 3.032 1.00 98.44 93 LEU A CA 1
ATOM 778 C C . LEU A 1 93 ? 12.435 -1.368 2.878 1.00 98.44 93 LEU A C 1
ATOM 780 O O . LEU A 1 93 ? 12.330 -2.126 1.910 1.00 98.44 93 LEU A O 1
ATOM 784 N N . PHE A 1 94 ? 13.368 -1.568 3.815 1.00 98.31 94 PHE A N 1
ATOM 785 C CA . PHE A 1 94 ? 14.234 -2.751 3.797 1.00 98.31 94 PHE A CA 1
ATOM 786 C C . PHE A 1 94 ? 13.480 -4.032 4.149 1.00 98.31 94 PHE A C 1
ATOM 788 O O . PHE A 1 94 ? 13.756 -5.075 3.551 1.00 98.31 94 PHE A O 1
ATOM 795 N N . GLU A 1 95 ? 12.523 -3.958 5.070 1.00 98.50 95 GLU A N 1
ATOM 796 C CA . GLU A 1 95 ? 11.646 -5.083 5.390 1.00 98.50 95 GLU A CA 1
ATOM 797 C C . GLU A 1 95 ? 10.765 -5.451 4.196 1.00 98.50 95 GLU A C 1
ATOM 799 O O . GLU A 1 95 ? 10.765 -6.612 3.798 1.00 98.50 95 GLU A O 1
ATOM 804 N N . LEU A 1 96 ? 10.140 -4.474 3.526 1.00 98.25 96 LEU A N 1
ATOM 805 C CA . LEU A 1 96 ? 9.368 -4.701 2.300 1.00 98.25 96 LEU A CA 1
ATOM 806 C C . LEU A 1 96 ? 10.212 -5.386 1.218 1.00 98.25 96 LEU A C 1
ATOM 808 O O . LEU A 1 96 ? 9.783 -6.372 0.618 1.00 98.25 96 LEU A O 1
ATOM 812 N N . ARG A 1 97 ? 11.450 -4.922 1.000 1.00 97.81 97 ARG A N 1
ATOM 813 C CA . ARG A 1 97 ? 12.385 -5.588 0.081 1.00 97.81 97 ARG A CA 1
ATOM 814 C C . ARG A 1 97 ? 12.637 -7.040 0.491 1.00 97.81 97 ARG A C 1
ATOM 816 O O . ARG A 1 97 ? 12.708 -7.909 -0.374 1.00 97.81 97 ARG A O 1
ATOM 823 N N . SER A 1 98 ? 12.806 -7.307 1.784 1.00 98.25 98 SER A N 1
ATOM 824 C CA . SER A 1 98 ? 12.982 -8.667 2.300 1.00 98.25 98 SER A CA 1
ATOM 825 C C . SER A 1 98 ? 11.739 -9.531 2.068 1.00 98.25 98 SER A C 1
ATOM 827 O O . SER A 1 98 ? 11.879 -10.679 1.647 1.00 98.25 98 SER A O 1
ATOM 829 N N . CYS A 1 99 ? 10.538 -8.979 2.269 1.00 98.31 99 CYS A N 1
ATOM 830 C CA . CYS A 1 99 ? 9.270 -9.656 2.002 1.00 98.31 99 CYS A CA 1
ATOM 831 C C . CYS A 1 99 ? 9.134 -10.037 0.525 1.00 98.31 99 CYS A C 1
ATOM 833 O O . CYS A 1 99 ? 8.787 -11.172 0.231 1.00 98.31 99 CYS A O 1
ATOM 835 N N . ILE A 1 100 ? 9.486 -9.148 -0.407 1.00 97.56 100 ILE A N 1
ATOM 836 C CA . ILE A 1 100 ? 9.437 -9.451 -1.849 1.00 97.56 100 ILE A CA 1
ATOM 837 C C . ILE A 1 100 ? 10.462 -10.532 -2.234 1.00 97.56 100 ILE A C 1
ATOM 839 O O . ILE A 1 100 ? 10.190 -11.367 -3.089 1.00 97.56 100 ILE A O 1
ATOM 843 N N . LEU A 1 101 ? 11.647 -10.534 -1.613 1.00 97.75 101 LEU A N 1
ATOM 844 C CA . LEU A 1 101 ? 12.707 -11.499 -1.934 1.00 97.75 101 LEU A CA 1
ATOM 845 C C . LEU A 1 101 ? 12.455 -12.905 -1.386 1.00 97.75 101 LEU A C 1
ATOM 847 O O . LEU A 1 101 ? 12.915 -13.874 -1.986 1.00 97.75 101 LEU A O 1
ATOM 851 N N . ASN A 1 102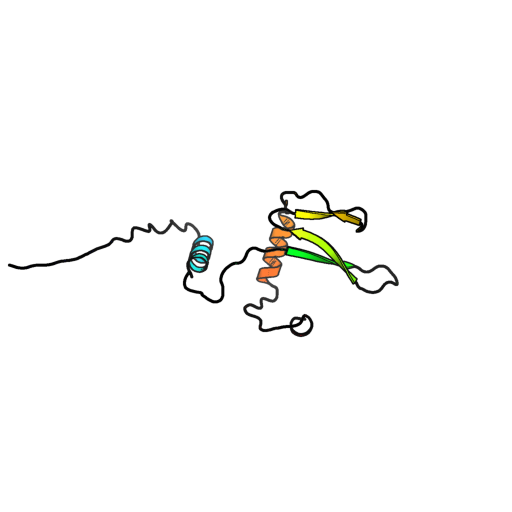 ? 11.804 -13.009 -0.227 1.00 98.06 102 ASN A N 1
ATOM 852 C CA . ASN A 1 102 ? 11.668 -14.270 0.507 1.00 98.06 102 ASN A CA 1
ATOM 853 C C . ASN A 1 102 ? 10.217 -14.754 0.632 1.00 98.06 102 ASN A C 1
ATOM 855 O O . ASN A 1 102 ? 9.991 -15.873 1.089 1.00 98.06 102 ASN A O 1
ATOM 859 N N . GLY A 1 103 ? 9.245 -13.911 0.291 1.00 97.25 103 GLY A N 1
ATOM 860 C CA . GLY A 1 103 ? 7.823 -14.220 0.347 1.00 97.25 103 GLY A CA 1
ATOM 861 C C . GLY A 1 103 ? 7.313 -14.928 -0.904 1.00 97.25 103 GLY A C 1
ATOM 862 O O . GLY A 1 103 ? 8.037 -15.166 -1.872 1.00 97.25 103 GLY A O 1
ATOM 863 N N . THR A 1 104 ? 6.028 -15.263 -0.874 1.00 97.69 104 THR A N 1
ATOM 864 C CA . THR A 1 104 ? 5.317 -15.851 -2.011 1.00 97.69 104 THR A CA 1
ATOM 865 C C . THR A 1 104 ? 4.995 -14.769 -3.043 1.00 97.69 104 THR A C 1
ATOM 867 O O . THR A 1 104 ? 4.420 -13.742 -2.696 1.00 97.69 104 THR A O 1
ATOM 870 N N . VAL A 1 105 ? 5.321 -15.016 -4.315 1.00 97.38 105 VAL A N 1
ATOM 871 C CA . VAL A 1 105 ? 4.960 -14.145 -5.445 1.00 97.38 105 VAL A CA 1
ATOM 872 C C . VAL A 1 105 ? 4.078 -14.936 -6.407 1.00 97.38 105 VAL A C 1
ATOM 874 O O . VAL A 1 105 ? 4.521 -15.932 -6.976 1.00 97.38 105 VAL A O 1
ATO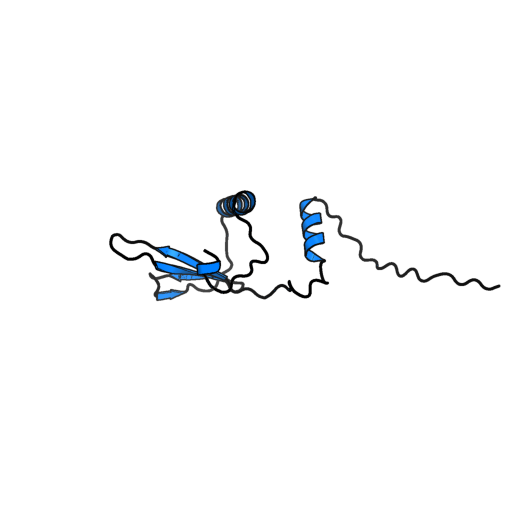M 877 N N . MET A 1 106 ? 2.832 -14.496 -6.579 1.00 97.38 106 MET A N 1
ATOM 878 C CA . MET A 1 106 ? 1.868 -15.062 -7.526 1.00 97.38 106 MET A CA 1
ATOM 879 C C . MET A 1 106 ? 1.391 -13.945 -8.456 1.00 97.38 106 MET A C 1
ATOM 881 O O . MET A 1 106 ? 0.674 -13.050 -8.020 1.00 97.38 106 MET A O 1
ATOM 885 N N . LEU A 1 107 ? 1.828 -13.986 -9.715 1.00 95.88 107 LEU A N 1
ATOM 886 C CA . LEU A 1 107 ? 1.417 -13.055 -10.772 1.00 95.88 107 LEU A CA 1
ATOM 887 C C . LEU A 1 107 ? 0.351 -13.722 -11.651 1.00 95.88 107 LEU A C 1
ATOM 889 O O . LEU A 1 107 ? 0.298 -14.951 -11.721 1.00 95.88 107 LEU A O 1
ATOM 893 N N . ASP A 1 108 ? -0.502 -12.916 -12.279 1.00 94.69 108 ASP A N 1
ATOM 894 C CA . ASP A 1 108 ? -1.562 -13.347 -13.206 1.00 94.69 108 ASP A CA 1
ATOM 895 C C . ASP A 1 108 ? -2.501 -14.419 -12.624 1.00 94.69 108 ASP A C 1
ATOM 897 O O . ASP A 1 108 ? -2.969 -15.341 -13.305 1.00 94.69 108 ASP A O 1
ATOM 901 N N . MET A 1 109 ? -2.771 -14.306 -11.318 1.00 96.75 109 MET A N 1
ATOM 902 C CA . MET A 1 109 ? -3.678 -15.195 -10.601 1.00 96.75 109 MET A CA 1
ATOM 903 C C . MET A 1 109 ? -5.095 -15.085 -11.173 1.00 96.75 109 MET A C 1
ATOM 905 O O . MET A 1 109 ? -5.670 -14.005 -11.277 1.00 96.75 109 MET A O 1
ATOM 909 N N . ARG A 1 110 ? -5.694 -16.236 -11.482 1.00 96.62 110 ARG A N 1
ATOM 910 C CA . ARG A 1 110 ? -7.083 -16.340 -11.941 1.00 96.62 110 ARG A CA 1
ATOM 911 C C . ARG A 1 110 ? -7.983 -16.756 -10.784 1.00 96.62 110 ARG A C 1
ATOM 913 O O . ARG A 1 110 ? -8.312 -17.931 -10.655 1.00 96.62 110 ARG A O 1
ATOM 920 N N . ALA A 1 111 ? -8.352 -15.784 -9.963 1.00 97.56 111 ALA A N 1
ATOM 921 C CA . ALA A 1 111 ? -9.297 -15.930 -8.865 1.00 97.56 111 ALA A CA 1
ATOM 922 C C . ALA A 1 111 ? -10.371 -14.840 -8.964 1.00 97.56 111 ALA A C 1
ATOM 924 O O . ALA A 1 111 ? -10.131 -13.749 -9.479 1.00 97.56 111 ALA A O 1
ATOM 925 N N . SER A 1 112 ? -11.569 -15.154 -8.493 1.00 97.25 112 SER A N 1
ATOM 926 C CA . SER A 1 112 ? -12.755 -14.297 -8.561 1.00 97.25 112 SER A CA 1
ATOM 927 C C . SER A 1 112 ? -13.378 -14.019 -7.191 1.00 97.25 112 SER A C 1
ATOM 929 O O . SER A 1 112 ? -14.314 -13.227 -7.088 1.00 97.25 112 SER A O 1
ATOM 931 N N . THR A 1 113 ? -12.858 -14.650 -6.135 1.00 98.06 113 THR A N 1
ATOM 932 C CA . THR A 1 113 ? -13.307 -14.486 -4.747 1.00 98.06 113 THR A CA 1
ATOM 933 C C . THR A 1 113 ? -12.113 -14.448 -3.794 1.00 98.06 113 THR A C 1
ATOM 935 O O . THR A 1 113 ? -11.045 -14.956 -4.126 1.00 98.06 113 THR A O 1
ATOM 938 N N . LEU A 1 114 ? -12.293 -13.879 -2.597 1.00 95.88 114 LEU A N 1
ATOM 939 C CA . LEU A 1 114 ? -11.251 -13.884 -1.561 1.00 95.88 114 LEU A CA 1
ATOM 940 C C . LEU A 1 114 ? -10.891 -15.308 -1.112 1.00 95.88 114 LEU A C 1
ATOM 942 O O . LEU A 1 114 ? -9.720 -15.584 -0.887 1.00 95.88 114 LEU A O 1
ATOM 946 N N . ASP A 1 115 ? -11.868 -16.218 -1.061 1.00 97.19 115 ASP A N 1
ATOM 947 C CA . ASP A 1 115 ? -11.639 -17.625 -0.704 1.00 97.19 115 ASP A CA 1
ATOM 948 C C . ASP A 1 115 ? -10.760 -18.361 -1.729 1.00 97.19 115 ASP A C 1
ATOM 950 O O . ASP A 1 115 ? -10.040 -19.285 -1.371 1.00 97.19 115 ASP A O 1
ATOM 954 N N . GLU A 1 116 ? -10.810 -17.968 -3.007 1.00 97.75 116 GLU A N 1
ATOM 955 C CA . GLU A 1 116 ? -9.935 -18.522 -4.052 1.00 97.75 116 GLU A CA 1
ATOM 956 C C . GLU A 1 116 ? -8.504 -17.961 -3.989 1.00 97.75 116 GLU A C 1
ATOM 958 O O . GLU A 1 116 ? -7.592 -18.569 -4.549 1.00 97.75 116 GLU A O 1
ATOM 963 N N . ILE A 1 117 ? -8.315 -16.807 -3.342 1.00 97.31 117 ILE A N 1
ATOM 964 C CA . ILE A 1 117 ? -7.011 -16.148 -3.171 1.00 97.31 117 ILE A CA 1
ATOM 965 C C . ILE A 1 117 ? -6.297 -16.644 -1.899 1.00 97.31 117 ILE A C 1
ATOM 967 O O . ILE A 1 117 ? -5.065 -16.691 -1.886 1.00 97.31 117 ILE A O 1
ATOM 971 N N . ALA A 1 118 ? -7.062 -16.962 -0.847 1.00 91.81 118 ALA A N 1
ATOM 972 C CA . ALA A 1 118 ? -6.589 -17.239 0.515 1.00 91.81 118 ALA A CA 1
ATOM 973 C C . ALA A 1 118 ? -5.826 -18.565 0.703 1.00 91.81 118 ALA A C 1
ATOM 975 O O . ALA A 1 118 ? -6.108 -19.562 -0.001 1.00 91.81 118 ALA A O 1
#

Radius of gyration: 23.73 Å; chains: 1; bounding box: 39×34×89 Å

Organism: Macaca mulatta (NCBI:txid9544)